Protein AF-A0A380CVU6-F1 (afdb_monomer_lite)

Structure (mmCIF, N/CA/C/O backbone):
data_AF-A0A380CVU6-F1
#
_entry.id   AF-A0A380CVU6-F1
#
loop_
_atom_site.group_PDB
_atom_site.id
_atom_site.type_symbol
_atom_site.label_atom_id
_atom_site.label_alt_id
_atom_site.label_comp_id
_atom_site.label_asym_id
_atom_site.label_entity_id
_atom_site.label_seq_id
_atom_site.pdbx_PDB_ins_code
_atom_site.Cartn_x
_atom_site.Cartn_y
_atom_site.Cartn_z
_atom_site.occupancy
_atom_site.B_iso_or_equiv
_atom_site.auth_seq_id
_atom_site.auth_comp_id
_atom_site.auth_asym_id
_atom_site.auth_atom_id
_atom_site.pdbx_PDB_model_num
ATOM 1 N N . MET A 1 1 ? 32.938 -18.117 4.800 1.00 56.59 1 MET A N 1
ATOM 2 C CA . MET A 1 1 ? 32.760 -17.429 3.504 1.00 56.59 1 MET A CA 1
ATOM 3 C C . MET A 1 1 ? 32.184 -18.456 2.541 1.00 56.59 1 MET A C 1
ATOM 5 O O . MET A 1 1 ? 32.769 -19.524 2.434 1.00 56.59 1 MET A O 1
ATOM 9 N N . CYS A 1 2 ? 30.996 -18.222 1.979 1.00 69.06 2 CYS A N 1
ATOM 10 C CA . CYS A 1 2 ? 30.343 -19.172 1.071 1.00 69.06 2 CYS A CA 1
ATOM 11 C C . CYS A 1 2 ? 30.786 -18.855 -0.364 1.00 69.06 2 CYS A C 1
ATOM 13 O O . CYS A 1 2 ? 30.645 -17.712 -0.792 1.00 69.06 2 CYS A O 1
ATOM 15 N N . PHE A 1 3 ? 31.375 -19.828 -1.063 1.00 85.94 3 PHE A N 1
ATOM 16 C CA . PHE A 1 3 ? 31.709 -19.706 -2.483 1.00 85.94 3 PHE A CA 1
ATOM 17 C C . PHE A 1 3 ? 30.460 -20.020 -3.307 1.00 85.94 3 PHE A C 1
ATOM 19 O O . PHE A 1 3 ? 29.854 -21.073 -3.114 1.00 85.94 3 PHE A O 1
ATOM 26 N N . ILE A 1 4 ? 30.093 -19.115 -4.211 1.00 79.25 4 ILE A N 1
ATOM 27 C CA . ILE A 1 4 ? 29.033 -19.324 -5.199 1.00 79.25 4 ILE A CA 1
ATOM 28 C C . ILE A 1 4 ? 29.724 -19.412 -6.555 1.00 79.25 4 ILE A C 1
ATOM 30 O O . ILE A 1 4 ? 30.517 -18.537 -6.894 1.00 79.25 4 ILE A O 1
ATOM 34 N N . ALA A 1 5 ? 29.466 -20.491 -7.293 1.00 84.62 5 ALA A N 1
ATOM 35 C CA . ALA A 1 5 ? 30.042 -20.683 -8.618 1.00 84.62 5 ALA A CA 1
ATOM 36 C C . ALA A 1 5 ? 29.473 -19.654 -9.610 1.00 84.62 5 ALA A C 1
ATOM 38 O O . ALA A 1 5 ? 28.298 -19.301 -9.528 1.00 84.62 5 ALA A O 1
ATOM 39 N N . ASP A 1 6 ? 30.278 -19.209 -10.578 1.00 81.19 6 ASP A N 1
ATOM 40 C CA . ASP A 1 6 ? 29.889 -18.146 -11.522 1.00 81.19 6 ASP A CA 1
ATOM 41 C C . ASP A 1 6 ? 28.617 -18.478 -12.322 1.00 81.19 6 ASP A C 1
ATOM 43 O O . ASP A 1 6 ? 27.830 -17.593 -12.645 1.00 81.19 6 ASP A O 1
ATOM 47 N N . ASN A 1 7 ? 28.353 -19.764 -12.581 1.00 84.38 7 ASN A N 1
ATOM 48 C CA . ASN A 1 7 ? 27.133 -20.234 -13.249 1.00 84.38 7 ASN A CA 1
ATOM 49 C C . ASN A 1 7 ? 25.865 -20.180 -12.369 1.00 84.38 7 ASN A C 1
ATOM 51 O O . ASN A 1 7 ? 24.795 -20.600 -12.806 1.00 84.38 7 ASN A O 1
ATOM 55 N N . GLN A 1 8 ? 25.982 -19.704 -11.131 1.00 78.38 8 GLN A N 1
ATOM 56 C CA . GLN A 1 8 ? 24.884 -19.488 -10.187 1.00 78.38 8 GLN A CA 1
ATOM 57 C C . GLN A 1 8 ? 24.703 -18.002 -9.843 1.00 78.38 8 GLN A C 1
ATOM 59 O O . GLN A 1 8 ? 23.866 -17.664 -9.006 1.00 78.38 8 GLN A O 1
ATOM 64 N N . VAL A 1 9 ? 25.466 -17.112 -10.485 1.00 77.56 9 VAL A N 1
ATOM 65 C CA . VAL A 1 9 ? 25.354 -15.662 -10.322 1.00 77.56 9 VAL A CA 1
ATOM 66 C C . VAL A 1 9 ? 24.581 -15.090 -11.505 1.00 77.56 9 VAL A C 1
ATOM 68 O O . VAL A 1 9 ? 25.000 -15.200 -12.654 1.00 77.56 9 VAL A O 1
ATOM 71 N N . TYR A 1 10 ? 23.453 -14.444 -11.219 1.00 74.50 10 TYR A N 1
ATOM 72 C CA . TYR A 1 10 ? 22.596 -13.830 -12.231 1.00 74.50 10 TYR A CA 1
ATOM 73 C C . TYR A 1 10 ? 22.489 -12.324 -11.989 1.00 74.50 10 TYR A C 1
ATOM 75 O O . TYR A 1 10 ? 22.365 -11.867 -10.855 1.00 74.50 10 TYR A O 1
ATOM 83 N N . SER A 1 11 ? 22.537 -11.545 -13.070 1.00 71.06 11 SER A N 1
ATOM 84 C CA . SER A 1 11 ? 22.373 -10.090 -13.050 1.00 71.06 11 SER A CA 1
ATOM 85 C C . SER A 1 11 ? 20.967 -9.762 -13.548 1.00 71.06 11 SER A C 1
ATOM 87 O O . SER A 1 11 ? 20.678 -9.949 -14.726 1.00 71.06 11 SER A O 1
ATOM 89 N N . LEU A 1 12 ? 20.101 -9.301 -12.643 1.00 70.94 12 LEU A N 1
ATOM 90 C CA . LEU A 1 12 ? 18.717 -8.912 -12.935 1.00 70.94 12 LEU A CA 1
A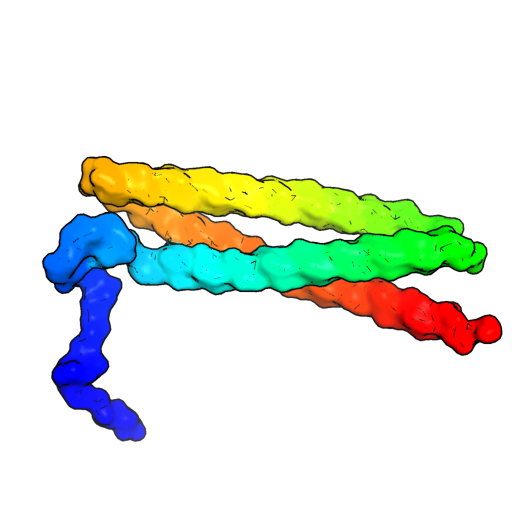TOM 91 C C . LEU A 1 12 ? 18.670 -7.449 -13.396 1.00 70.94 12 LEU A C 1
ATOM 93 O O . LEU A 1 12 ? 18.205 -6.579 -12.666 1.00 70.94 12 LEU A O 1
ATOM 97 N N . VAL A 1 13 ? 19.231 -7.175 -14.573 1.00 74.56 13 VAL A N 1
ATOM 98 C CA . VAL A 1 13 ? 19.153 -5.853 -15.213 1.00 74.56 13 VAL A CA 1
ATOM 99 C C . VAL A 1 13 ? 18.297 -5.965 -16.481 1.00 74.56 13 VAL A C 1
ATOM 101 O O . VAL A 1 13 ? 18.498 -6.935 -17.224 1.00 74.56 13 VAL A O 1
ATOM 104 N N . PRO A 1 14 ? 17.350 -5.037 -16.731 1.00 70.94 14 PRO A N 1
ATOM 105 C CA . PRO A 1 14 ? 16.451 -5.110 -17.886 1.00 70.94 14 PRO A CA 1
ATOM 106 C C . PRO A 1 14 ? 17.190 -5.294 -19.217 1.00 70.94 14 PRO A C 1
ATOM 108 O O . PRO A 1 14 ? 16.808 -6.117 -20.040 1.00 70.94 14 PRO A O 1
ATOM 111 N N . GLU A 1 15 ? 18.342 -4.645 -19.388 1.00 76.88 15 GLU A N 1
ATOM 112 C CA . GLU A 1 15 ? 19.131 -4.674 -20.626 1.00 76.88 15 GLU A CA 1
ATOM 113 C C . GLU A 1 15 ? 19.736 -6.054 -20.936 1.00 76.88 15 GLU A C 1
ATOM 115 O O . GLU A 1 15 ? 20.213 -6.292 -22.046 1.00 76.88 15 GLU A O 1
ATOM 120 N N . LYS A 1 16 ? 19.753 -6.968 -19.957 1.00 77.69 16 LYS A N 1
ATOM 121 C CA . LYS A 1 16 ? 20.210 -8.357 -20.120 1.00 77.69 16 LYS A CA 1
ATOM 122 C C . LYS A 1 16 ? 19.055 -9.354 -20.229 1.00 77.69 16 LYS A C 1
ATOM 124 O O . LYS A 1 16 ? 19.316 -10.550 -20.381 1.00 77.69 16 LYS A O 1
ATOM 129 N N . ALA A 1 17 ? 17.803 -8.903 -20.141 1.00 79.31 17 ALA A N 1
ATOM 130 C CA . ALA A 1 17 ? 16.647 -9.769 -20.303 1.00 79.31 17 ALA A CA 1
ATOM 131 C C . ALA A 1 17 ? 16.540 -10.235 -21.762 1.00 79.31 17 ALA A C 1
ATOM 133 O O . ALA A 1 17 ? 16.515 -9.445 -22.701 1.00 79.31 17 ALA A O 1
ATOM 134 N N . THR A 1 18 ? 16.484 -11.552 -21.958 1.00 80.56 18 THR A N 1
ATOM 135 C CA . THR A 1 18 ? 16.397 -12.174 -23.289 1.00 80.56 18 THR A CA 1
ATOM 136 C C . THR A 1 18 ? 14.970 -12.235 -23.828 1.00 80.56 18 THR A C 1
ATOM 138 O O . THR A 1 18 ? 14.768 -12.457 -25.020 1.00 80.56 18 THR A O 1
ATOM 141 N N . LEU A 1 19 ? 13.977 -12.053 -22.955 1.00 83.44 19 LEU A N 1
ATOM 142 C CA . LEU A 1 19 ? 12.560 -12.051 -23.293 1.00 83.44 19 LEU A CA 1
ATOM 143 C C . LEU A 1 19 ? 12.069 -10.612 -23.425 1.00 83.44 19 LEU A C 1
ATOM 145 O O . LEU A 1 19 ? 12.188 -9.833 -22.487 1.00 83.44 19 LEU A O 1
ATOM 149 N N . ALA A 1 20 ? 11.480 -10.284 -24.572 1.00 84.00 20 ALA A N 1
ATOM 150 C CA . ALA A 1 20 ? 11.008 -8.934 -24.880 1.00 84.00 20 ALA A CA 1
ATOM 151 C C . ALA A 1 20 ? 9.661 -8.566 -24.228 1.00 84.00 20 ALA A C 1
ATOM 153 O O . ALA A 1 20 ? 9.208 -7.437 -24.386 1.00 84.00 20 ALA A O 1
ATOM 154 N N . ASP A 1 21 ? 8.998 -9.500 -23.536 1.00 88.12 21 ASP A N 1
ATOM 155 C CA . ASP A 1 21 ? 7.731 -9.205 -22.858 1.00 88.12 21 ASP A CA 1
ATOM 156 C C . ASP A 1 21 ? 7.955 -8.142 -21.759 1.00 88.12 21 ASP A C 1
ATOM 158 O O . ASP A 1 21 ? 8.899 -8.295 -20.971 1.00 88.12 21 ASP A O 1
ATOM 162 N N . PRO A 1 22 ? 7.115 -7.086 -21.683 1.00 87.19 22 PRO A N 1
ATOM 163 C CA . PRO A 1 22 ? 7.253 -6.004 -20.710 1.00 87.19 22 PRO A CA 1
ATOM 164 C C . PRO A 1 22 ? 7.457 -6.467 -19.266 1.00 87.19 22 PRO A C 1
ATOM 166 O O . PRO A 1 22 ? 8.205 -5.834 -18.522 1.00 87.19 22 PRO A O 1
ATOM 169 N N . ILE A 1 23 ? 6.876 -7.599 -18.855 1.00 87.12 23 ILE A N 1
ATOM 170 C CA . ILE A 1 23 ? 7.036 -8.079 -17.476 1.00 87.12 23 ILE A CA 1
ATOM 171 C C . ILE A 1 23 ? 8.481 -8.462 -17.121 1.00 87.12 23 ILE A C 1
ATOM 173 O O . ILE A 1 23 ? 8.865 -8.382 -15.956 1.00 87.12 23 ILE A O 1
ATOM 177 N N . TYR A 1 24 ? 9.297 -8.842 -18.109 1.00 87.31 24 TYR A N 1
ATOM 178 C CA . TYR A 1 24 ? 10.721 -9.142 -17.914 1.00 87.31 24 TYR A CA 1
ATOM 179 C C . TYR A 1 24 ? 11.621 -7.912 -18.070 1.00 87.31 24 TYR A C 1
ATOM 181 O O . TYR A 1 24 ? 12.804 -7.981 -17.743 1.00 87.31 24 TYR A O 1
ATOM 189 N N . GLN A 1 25 ? 11.065 -6.807 -18.566 1.00 88.81 25 GLN A N 1
ATOM 190 C CA . GLN A 1 25 ? 11.757 -5.532 -18.745 1.00 88.81 25 GLN A CA 1
ATOM 191 C C . GLN A 1 25 ? 11.497 -4.570 -17.575 1.00 88.81 25 GLN A C 1
ATOM 193 O O . GLN A 1 25 ? 12.267 -3.638 -17.354 1.00 88.81 25 GLN A O 1
ATOM 198 N N . TYR A 1 26 ? 10.434 -4.798 -16.796 1.00 90.81 26 TYR A N 1
ATOM 199 C CA . TYR A 1 26 ? 10.121 -3.981 -15.627 1.00 90.81 26 TYR A CA 1
ATOM 200 C C . TYR A 1 26 ? 11.196 -4.155 -14.535 1.00 90.81 26 TYR A C 1
ATOM 202 O O . TYR A 1 26 ? 11.534 -5.294 -14.190 1.00 90.81 26 TYR A O 1
ATOM 210 N N . PRO A 1 27 ? 11.734 -3.072 -13.938 1.00 91.19 27 PRO A N 1
ATOM 211 C CA . PRO A 1 27 ? 12.805 -3.198 -12.956 1.00 91.19 27 PRO A CA 1
ATOM 212 C C . PRO A 1 27 ? 12.407 -4.014 -11.722 1.00 91.19 27 PRO A C 1
ATOM 214 O O . PRO A 1 27 ? 11.343 -3.835 -11.126 1.00 91.19 27 PRO A O 1
ATOM 217 N N . PHE A 1 28 ? 13.309 -4.898 -11.294 1.00 90.75 28 PHE A N 1
ATOM 218 C CA . PHE A 1 28 ? 13.027 -5.861 -10.229 1.00 90.75 28 PHE A CA 1
ATOM 219 C C . PHE A 1 28 ? 12.659 -5.205 -8.890 1.00 90.75 28 PHE A C 1
ATOM 221 O O . PHE A 1 28 ? 11.743 -5.666 -8.214 1.00 90.75 28 PHE A O 1
ATOM 228 N N . MET A 1 29 ? 13.356 -4.135 -8.497 1.00 92.50 29 MET A N 1
ATOM 229 C CA . MET A 1 29 ? 13.163 -3.493 -7.190 1.00 92.50 29 MET A CA 1
ATOM 230 C C . MET A 1 29 ? 11.751 -2.909 -6.991 1.00 92.50 29 MET A C 1
ATOM 232 O O . MET A 1 29 ? 11.090 -3.313 -6.028 1.00 92.50 29 MET A O 1
ATOM 236 N N . PRO A 1 30 ? 11.223 -2.040 -7.878 1.00 94.06 30 PRO A N 1
ATOM 237 C CA . PRO A 1 30 ? 9.845 -1.560 -7.761 1.00 94.06 30 PRO A CA 1
ATOM 238 C C . PRO A 1 30 ? 8.818 -2.693 -7.902 1.00 94.06 30 PRO A C 1
ATOM 240 O O . PRO A 1 30 ? 7.811 -2.683 -7.198 1.00 94.06 30 PRO A O 1
ATOM 243 N N . PHE A 1 31 ? 9.076 -3.709 -8.735 1.00 93.69 31 PHE A N 1
ATOM 244 C CA . PHE A 1 31 ? 8.194 -4.877 -8.846 1.00 93.69 31 PHE A CA 1
ATOM 245 C C . PHE A 1 31 ? 8.106 -5.673 -7.533 1.00 93.69 31 PHE A C 1
ATOM 247 O O . PHE A 1 31 ? 7.014 -6.018 -7.068 1.00 93.69 31 PHE A O 1
ATOM 254 N N . ALA A 1 32 ? 9.250 -5.930 -6.896 1.00 94.19 32 ALA A N 1
ATOM 255 C CA . ALA A 1 32 ? 9.320 -6.616 -5.612 1.00 94.19 32 ALA A CA 1
ATOM 256 C C . ALA A 1 32 ? 8.629 -5.806 -4.501 1.00 94.19 32 ALA A C 1
ATOM 258 O O . ALA A 1 32 ? 7.908 -6.380 -3.681 1.00 94.19 32 ALA A O 1
ATOM 259 N N . ALA A 1 33 ? 8.802 -4.480 -4.499 1.00 96.06 33 ALA A N 1
ATOM 260 C CA . ALA A 1 33 ? 8.145 -3.583 -3.551 1.00 96.06 33 ALA A CA 1
ATOM 261 C C . ALA A 1 33 ? 6.613 -3.633 -3.675 1.00 96.06 33 ALA A C 1
ATOM 263 O O . ALA A 1 33 ? 5.933 -3.843 -2.670 1.00 96.06 33 ALA A O 1
ATOM 264 N N . LEU A 1 34 ? 6.080 -3.533 -4.899 1.00 96.81 34 LEU A N 1
ATOM 265 C CA . LEU A 1 34 ? 4.643 -3.635 -5.180 1.00 96.81 34 LEU A CA 1
ATOM 266 C C . LEU A 1 34 ? 4.071 -5.001 -4.783 1.00 96.81 34 LEU A C 1
ATOM 268 O O . LEU A 1 34 ? 3.020 -5.079 -4.149 1.00 96.81 34 LEU A O 1
ATOM 272 N N . THR A 1 35 ? 4.787 -6.082 -5.101 1.00 95.88 35 THR A N 1
ATOM 273 C CA . THR A 1 35 ? 4.369 -7.449 -4.751 1.00 95.88 35 THR A CA 1
ATOM 274 C C . THR A 1 35 ? 4.271 -7.625 -3.236 1.00 95.88 35 THR A C 1
ATOM 276 O O . THR A 1 35 ? 3.301 -8.185 -2.720 1.00 95.88 35 THR A O 1
ATOM 279 N N . LEU A 1 36 ? 5.264 -7.133 -2.492 1.00 96.81 36 LEU A N 1
ATOM 280 C CA . LEU A 1 36 ? 5.242 -7.188 -1.035 1.00 96.81 36 LEU A CA 1
ATOM 281 C C . LEU A 1 36 ? 4.114 -6.318 -0.469 1.00 96.81 36 LEU A C 1
ATOM 283 O O . LEU A 1 36 ? 3.392 -6.757 0.426 1.00 96.81 36 LEU A O 1
ATOM 287 N N . LEU A 1 37 ? 3.935 -5.113 -1.009 1.00 98.06 37 LEU A N 1
ATOM 288 C CA . LEU A 1 37 ? 2.886 -4.197 -0.585 1.00 98.06 37 LEU A CA 1
ATOM 289 C C . LEU A 1 37 ? 1.490 -4.804 -0.755 1.00 98.06 37 LEU A C 1
ATOM 291 O O . LEU A 1 37 ? 0.704 -4.753 0.188 1.00 98.06 37 LEU A O 1
ATOM 295 N N . ALA A 1 38 ? 1.199 -5.433 -1.897 1.00 97.50 38 ALA A N 1
ATOM 296 C CA . ALA A 1 38 ? -0.090 -6.078 -2.149 1.00 97.50 38 ALA A CA 1
ATOM 297 C C . ALA A 1 38 ? -0.433 -7.129 -1.074 1.00 97.50 38 ALA A C 1
ATOM 299 O O . ALA A 1 38 ? -1.569 -7.200 -0.605 1.00 97.50 38 ALA A O 1
ATOM 300 N N . ASN A 1 39 ? 0.565 -7.891 -0.607 1.00 97.75 39 ASN A N 1
ATOM 301 C CA . ASN A 1 39 ? 0.385 -8.835 0.500 1.00 97.75 39 ASN A CA 1
ATOM 302 C C . ASN A 1 39 ? 0.050 -8.125 1.823 1.00 97.75 39 ASN A C 1
ATOM 304 O O . ASN A 1 39 ? -0.849 -8.554 2.549 1.00 97.75 39 ASN A O 1
ATOM 308 N N . TYR A 1 40 ? 0.749 -7.031 2.145 1.00 98.12 40 TYR A N 1
ATOM 309 C CA . TYR A 1 40 ? 0.448 -6.231 3.336 1.00 98.12 40 TYR A CA 1
ATOM 310 C C . TYR A 1 40 ? -0.946 -5.611 3.279 1.00 98.12 40 TYR A C 1
ATOM 312 O O . TYR A 1 40 ? -1.640 -5.597 4.293 1.00 98.12 40 TYR A O 1
ATOM 320 N N . MET A 1 41 ? -1.356 -5.124 2.111 1.00 98.19 41 MET A N 1
ATOM 321 C CA . MET A 1 41 ? -2.667 -4.528 1.896 1.00 98.19 41 MET A CA 1
ATOM 322 C C . MET A 1 41 ? -3.787 -5.530 2.149 1.00 98.19 41 MET A C 1
ATOM 324 O O . MET A 1 41 ? -4.644 -5.245 2.977 1.00 98.19 41 MET A O 1
ATOM 328 N N . GLY A 1 42 ? -3.725 -6.726 1.554 1.00 97.81 42 GLY A N 1
ATOM 329 C CA . GLY A 1 42 ? -4.751 -7.748 1.780 1.00 97.81 42 GLY A CA 1
ATOM 330 C C . GLY A 1 42 ? -4.839 -8.194 3.246 1.00 97.81 42 GLY A C 1
ATOM 331 O O . GLY A 1 42 ? -5.932 -8.364 3.789 1.00 97.81 42 GLY A O 1
ATOM 332 N N . MET A 1 43 ? -3.697 -8.327 3.935 1.00 97.88 43 MET A N 1
ATOM 333 C CA . MET A 1 43 ? -3.696 -8.608 5.378 1.00 97.88 43 MET A CA 1
ATOM 334 C C . MET A 1 43 ? -4.290 -7.456 6.197 1.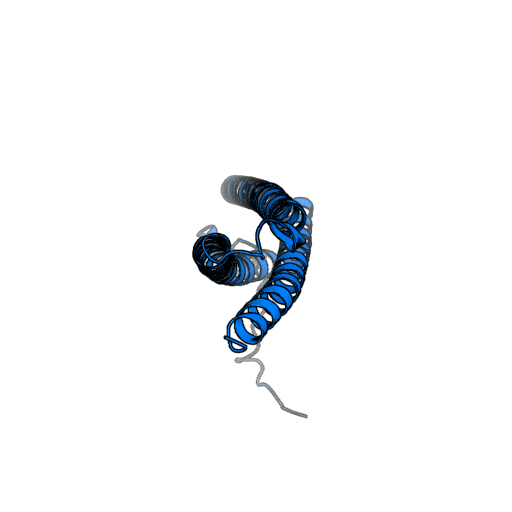00 97.88 43 MET A C 1
ATOM 336 O O . MET A 1 43 ? -4.986 -7.700 7.183 1.00 97.88 43 MET A O 1
ATOM 340 N N . PHE A 1 44 ? -4.013 -6.210 5.812 1.00 98.19 44 PHE A N 1
ATOM 341 C CA . PHE A 1 44 ? -4.505 -5.031 6.510 1.00 98.19 44 PHE A CA 1
ATOM 342 C C . PHE A 1 44 ? -6.008 -4.835 6.331 1.00 98.19 44 PHE A C 1
ATOM 344 O O . PHE A 1 44 ? -6.695 -4.641 7.326 1.00 98.19 44 PHE A O 1
ATOM 351 N N . GLU A 1 45 ? -6.527 -4.951 5.109 1.00 97.56 45 GLU A N 1
ATOM 352 C CA . GLU A 1 45 ? -7.965 -4.884 4.819 1.00 97.56 45 GLU A CA 1
ATOM 353 C C . GLU A 1 45 ? -8.723 -5.903 5.675 1.00 97.56 45 GLU A C 1
ATOM 355 O O . GLU A 1 45 ? -9.621 -5.542 6.437 1.00 97.56 45 GLU A O 1
ATOM 360 N N . ARG A 1 46 ? -8.260 -7.162 5.680 1.00 97.50 46 ARG A N 1
ATOM 361 C CA . ARG A 1 46 ? -8.880 -8.202 6.505 1.00 97.50 46 ARG A CA 1
ATOM 362 C C . ARG A 1 46 ? -8.797 -7.905 8.002 1.00 97.50 46 ARG A C 1
ATOM 364 O O . ARG A 1 46 ? -9.721 -8.224 8.748 1.00 97.50 46 ARG A O 1
ATOM 371 N N . PHE A 1 47 ? -7.686 -7.341 8.467 1.00 96.69 47 PHE A N 1
ATOM 372 C CA . PHE A 1 47 ? -7.540 -6.928 9.860 1.00 96.69 47 PHE A CA 1
ATOM 373 C C . PHE A 1 47 ? -8.526 -5.811 10.222 1.00 96.69 47 PHE A C 1
ATOM 375 O O . PHE A 1 47 ? -9.155 -5.874 11.279 1.00 96.69 47 PHE A O 1
ATOM 382 N N . MET A 1 48 ? -8.690 -4.818 9.348 1.00 95.75 48 MET A N 1
ATOM 383 C CA . MET A 1 48 ? -9.602 -3.701 9.565 1.00 95.75 48 MET A CA 1
ATOM 384 C C . MET A 1 48 ? -11.058 -4.168 9.631 1.00 95.75 48 MET A C 1
ATOM 386 O O . MET A 1 48 ? -11.755 -3.751 10.554 1.00 95.75 48 MET A O 1
ATOM 390 N N . ASP A 1 49 ? -11.484 -5.099 8.770 1.00 94.62 49 ASP A N 1
ATOM 391 C CA . ASP A 1 49 ? -12.818 -5.718 8.854 1.00 94.62 49 ASP A CA 1
ATOM 392 C C . ASP A 1 49 ? -13.085 -6.304 10.249 1.00 94.62 49 ASP A C 1
ATOM 394 O O . ASP A 1 49 ? -14.099 -6.020 10.885 1.00 94.62 49 ASP A O 1
ATOM 398 N N . LEU A 1 50 ? -12.133 -7.085 10.772 1.00 94.00 50 LEU A N 1
ATOM 399 C CA . LEU A 1 50 ? -12.255 -7.725 12.085 1.00 94.00 50 LEU A CA 1
ATOM 400 C C . LEU A 1 50 ? -12.289 -6.707 13.231 1.00 94.00 50 LEU A C 1
ATOM 402 O O . LEU A 1 50 ? -12.999 -6.899 14.221 1.00 94.00 50 LEU A O 1
ATOM 406 N N . VAL A 1 51 ? -11.514 -5.628 13.116 1.00 91.31 51 VAL A N 1
ATOM 407 C CA . VAL A 1 51 ? -11.496 -4.531 14.090 1.00 91.31 51 VAL A CA 1
ATOM 408 C C . VAL A 1 51 ? -12.838 -3.799 14.101 1.00 91.31 51 VAL A C 1
ATOM 410 O O . VAL A 1 51 ? -13.384 -3.538 15.176 1.00 91.31 51 VAL A O 1
ATOM 413 N N . VAL A 1 52 ? -13.396 -3.513 12.924 1.00 90.06 52 VAL A N 1
ATOM 414 C CA . VAL A 1 52 ? -14.719 -2.897 12.772 1.00 90.06 52 VAL A CA 1
ATOM 415 C C . VAL A 1 52 ? -15.791 -3.781 13.402 1.00 90.06 52 VAL A C 1
ATOM 417 O O . VAL A 1 52 ? -16.555 -3.297 14.240 1.00 90.06 52 VAL A O 1
ATOM 420 N N . ASP A 1 53 ? -15.812 -5.072 13.070 1.00 90.00 53 ASP A N 1
ATOM 421 C CA . ASP A 1 53 ? -16.770 -6.033 13.619 1.00 90.00 53 ASP A CA 1
ATOM 422 C C . ASP A 1 53 ? -16.690 -6.090 15.152 1.00 90.00 53 ASP A C 1
ATOM 424 O O . ASP A 1 53 ? -17.708 -5.999 15.848 1.00 90.00 53 ASP A O 1
ATOM 428 N N . LEU A 1 54 ? -15.475 -6.166 15.707 1.00 87.38 54 LEU A N 1
ATOM 429 C CA . LEU A 1 54 ? -15.256 -6.159 17.153 1.00 87.38 54 LEU A CA 1
ATOM 430 C C . LEU A 1 54 ? -15.822 -4.890 17.803 1.00 87.38 54 LEU A C 1
ATOM 432 O O . LEU A 1 54 ? -16.516 -4.975 18.822 1.00 87.38 54 LEU A O 1
ATOM 436 N N . PHE A 1 55 ? -15.549 -3.717 17.227 1.00 83.12 55 PHE A N 1
ATOM 437 C CA . PHE A 1 55 ? -16.059 -2.451 17.751 1.00 83.12 55 PHE A CA 1
ATOM 438 C C . PHE A 1 55 ? -17.579 -2.363 17.657 1.00 83.12 55 PHE A C 1
ATOM 440 O O . PHE A 1 55 ? -18.221 -1.940 18.619 1.00 83.12 55 PHE A O 1
ATOM 447 N N . GLN A 1 56 ? -18.182 -2.821 16.561 1.00 84.19 56 GLN A N 1
ATOM 448 C CA . GLN A 1 56 ? -19.636 -2.868 16.429 1.00 84.19 56 GLN A CA 1
ATOM 449 C C . GLN A 1 56 ? -20.265 -3.774 17.491 1.00 84.19 56 GLN A C 1
ATOM 451 O O . GLN A 1 56 ? -21.249 -3.384 18.125 1.00 84.19 56 GLN A O 1
ATOM 456 N N . HIS A 1 57 ? -19.681 -4.946 17.751 1.00 83.88 57 HIS A N 1
ATOM 457 C CA . HIS A 1 57 ? -20.136 -5.842 18.812 1.00 83.88 57 HIS A CA 1
ATOM 458 C C . HIS A 1 57 ? -19.999 -5.218 20.206 1.00 83.88 57 HIS A C 1
ATOM 460 O O . HIS A 1 57 ? -20.936 -5.285 21.004 1.00 83.88 57 HIS A O 1
ATOM 466 N N . LYS A 1 58 ? -18.865 -4.573 20.499 1.00 78.38 58 LYS A N 1
ATOM 467 C CA . LYS A 1 58 ? -18.595 -3.948 21.804 1.00 78.38 58 LYS A CA 1
ATOM 468 C C . LYS A 1 58 ? -19.415 -2.684 22.045 1.00 78.38 58 LYS A C 1
ATOM 470 O O . LYS A 1 58 ? -19.837 -2.450 23.171 1.00 78.38 58 LYS A O 1
ATOM 475 N N . SER A 1 59 ? -19.726 -1.920 21.001 1.00 74.06 59 SER A N 1
ATOM 476 C CA . SER A 1 59 ? -20.548 -0.708 21.103 1.00 74.06 59 SER A CA 1
ATOM 477 C C . SER A 1 59 ? -21.976 -0.958 21.598 1.00 74.06 59 SER A C 1
ATOM 479 O O . SER A 1 59 ? -22.608 -0.047 22.127 1.00 74.06 59 SER A O 1
ATOM 481 N N . LYS A 1 60 ? -22.468 -2.198 21.468 1.00 76.00 60 LYS A N 1
ATOM 482 C CA . LYS A 1 60 ? -23.777 -2.641 21.966 1.00 76.00 60 LYS A CA 1
ATOM 483 C C . LYS A 1 60 ? -23.769 -2.962 23.469 1.00 76.00 60 LYS A C 1
ATOM 485 O O . LYS A 1 60 ? -24.836 -3.127 24.050 1.00 76.00 60 LYS A O 1
ATOM 490 N N . GLN A 1 61 ? -22.594 -3.066 24.097 1.00 72.62 61 GLN A N 1
ATOM 491 C CA . GLN A 1 61 ? -22.438 -3.284 25.538 1.00 72.62 61 GLN A CA 1
ATOM 492 C C . GLN A 1 61 ? -22.365 -1.916 26.248 1.00 72.62 61 GLN A C 1
ATOM 494 O O . GLN A 1 61 ? -21.568 -1.051 25.880 1.00 72.62 61 GLN A O 1
ATOM 499 N N . SER A 1 62 ? -23.234 -1.688 27.239 1.00 58.19 62 SER A N 1
ATOM 500 C CA . SER A 1 62 ? -23.372 -0.393 27.926 1.00 58.19 62 SER A CA 1
ATOM 501 C C . SER A 1 62 ? -22.070 0.044 28.617 1.00 58.19 62 SER A C 1
ATOM 503 O O . SER A 1 62 ? -21.431 -0.763 29.287 1.00 58.19 62 SER A O 1
ATOM 505 N N . GLY A 1 63 ? -21.696 1.323 28.475 1.00 65.25 63 GLY A N 1
ATOM 506 C CA . GLY A 1 63 ? -20.523 1.951 29.111 1.00 65.25 63 GLY A CA 1
ATOM 507 C C . GLY A 1 63 ? -19.325 2.212 28.183 1.00 65.25 63 GLY A C 1
ATOM 508 O O . GLY A 1 63 ? -18.501 3.076 28.478 1.00 65.25 63 GLY A O 1
ATOM 509 N N . TRP A 1 64 ? -19.226 1.530 27.033 1.00 68.94 64 TRP A N 1
ATOM 510 C CA . TRP A 1 64 ? -18.115 1.735 26.086 1.00 68.94 64 TRP A CA 1
ATOM 511 C C . TRP A 1 64 ? -18.302 2.953 25.175 1.00 68.94 64 TRP A C 1
ATOM 513 O O . TRP A 1 64 ? -17.386 3.766 25.038 1.00 68.94 64 TRP A O 1
ATOM 523 N N . GLN A 1 65 ? -19.491 3.084 24.575 1.00 66.00 65 GLN A N 1
ATOM 524 C CA . GLN A 1 65 ? -19.849 4.199 23.685 1.00 66.00 65 GLN A CA 1
ATOM 525 C C . GLN A 1 65 ? -19.541 5.554 24.335 1.00 66.00 65 GLN A C 1
ATOM 527 O O . GLN A 1 65 ? -18.936 6.423 23.716 1.00 66.00 65 GLN A O 1
ATOM 532 N N . GLU A 1 66 ? -19.873 5.678 25.617 1.00 64.31 66 GLU A N 1
ATOM 533 C CA . GLU A 1 66 ? -19.728 6.903 26.400 1.00 64.31 66 GLU A CA 1
ATOM 534 C C . GLU A 1 66 ? -18.263 7.262 26.704 1.00 64.31 66 GLU A C 1
ATOM 536 O O . GLU A 1 66 ? -17.926 8.437 26.815 1.00 64.31 66 GLU A O 1
ATOM 541 N N . LYS A 1 67 ? -17.368 6.266 26.797 1.00 65.94 67 LYS A N 1
ATOM 542 C CA . LYS A 1 67 ? -15.968 6.470 27.209 1.00 65.94 67 LYS A CA 1
ATOM 543 C C . LYS A 1 67 ? -14.971 6.492 26.048 1.00 65.94 67 LYS A C 1
ATOM 545 O O . LYS A 1 67 ? -13.945 7.158 26.146 1.00 65.94 67 LYS A O 1
ATOM 550 N N . PHE A 1 68 ? -15.245 5.766 24.964 1.00 68.56 68 PHE A N 1
ATOM 551 C CA . PHE A 1 68 ? -14.271 5.547 23.886 1.00 68.56 68 PHE A CA 1
ATOM 552 C C . PHE A 1 68 ? -14.852 5.647 22.469 1.00 68.56 68 PHE A C 1
ATOM 554 O O . PHE A 1 68 ? -14.080 5.682 21.511 1.00 68.56 68 PHE A O 1
ATOM 561 N N . GLY A 1 69 ? -16.180 5.708 22.318 1.00 67.69 69 GLY A N 1
ATOM 562 C CA . GLY A 1 69 ? -16.850 5.553 21.023 1.00 67.69 69 GLY A CA 1
ATOM 563 C C . GLY A 1 69 ? -16.425 6.581 19.974 1.00 67.69 69 GLY A C 1
ATOM 564 O O . GLY A 1 69 ? -16.075 6.203 18.859 1.00 67.69 69 GLY A O 1
ATOM 565 N N . VAL A 1 70 ? -16.396 7.867 20.341 1.00 71.00 70 VAL A N 1
ATOM 566 C CA . VAL A 1 70 ? -16.093 8.962 19.400 1.00 71.00 70 VAL A CA 1
ATOM 567 C C . VAL A 1 70 ? -14.628 8.926 18.953 1.00 71.00 70 VAL A C 1
ATOM 569 O O . VAL A 1 70 ? -14.351 8.840 17.764 1.00 71.00 70 VAL A O 1
ATOM 572 N N . SER A 1 71 ? -13.678 8.884 19.894 1.00 80.00 71 SER A N 1
ATOM 573 C CA . SER A 1 71 ? -12.247 8.950 19.558 1.00 80.00 71 SER A CA 1
ATOM 574 C C . SER A 1 71 ? -11.749 7.738 18.763 1.00 80.00 71 SER A C 1
ATOM 576 O O . SER A 1 71 ? -10.881 7.900 17.906 1.00 80.00 71 SER A O 1
ATOM 578 N N . VAL A 1 72 ? -12.264 6.534 19.035 1.00 83.00 72 VAL A N 1
ATOM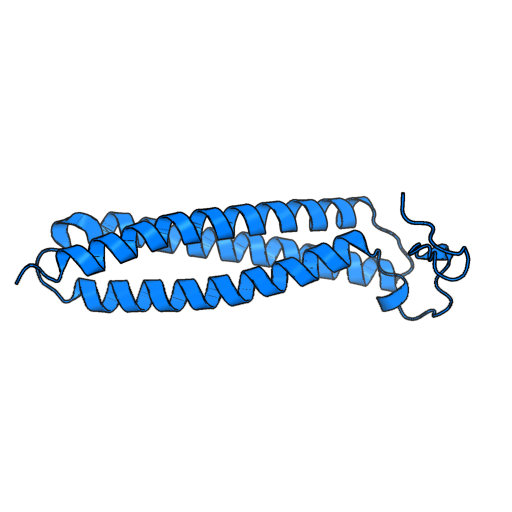 579 C CA . VAL A 1 72 ? -11.865 5.323 18.297 1.00 83.00 72 VAL A CA 1
ATOM 580 C C . VAL A 1 72 ? -12.464 5.322 16.894 1.00 83.00 72 VAL A C 1
ATOM 582 O O . VAL A 1 72 ? -11.763 4.983 15.942 1.00 83.00 72 VAL A O 1
ATOM 585 N N . LYS A 1 73 ? -13.730 5.735 16.758 1.00 84.31 73 LYS A N 1
ATOM 586 C CA . LYS A 1 73 ? -14.390 5.853 15.458 1.00 84.31 73 LYS A CA 1
ATOM 587 C C . LYS A 1 73 ? -13.689 6.882 14.573 1.00 84.31 73 LYS A C 1
ATOM 589 O O . LYS A 1 73 ? -13.341 6.556 13.447 1.00 84.31 73 LYS A O 1
ATOM 594 N N . ASP A 1 74 ? -13.393 8.068 15.099 1.00 88.50 74 ASP A N 1
ATOM 595 C CA . ASP A 1 74 ? -12.690 9.100 14.333 1.00 88.50 74 ASP A CA 1
ATOM 596 C C . ASP A 1 74 ? -11.310 8.606 13.868 1.00 88.50 74 ASP A C 1
ATOM 598 O O . ASP A 1 74 ? -10.895 8.863 12.739 1.00 88.50 74 ASP A O 1
ATOM 602 N N . HIS A 1 75 ? -10.600 7.846 14.712 1.00 90.19 75 HIS A N 1
ATOM 603 C CA . HIS A 1 75 ? -9.304 7.275 14.344 1.00 90.19 75 HIS A CA 1
ATOM 604 C C . HIS A 1 75 ? -9.409 6.199 13.257 1.00 90.19 75 HIS A C 1
ATOM 606 O O . HIS A 1 75 ? -8.530 6.095 12.395 1.00 90.19 75 HIS A O 1
ATOM 612 N N . LEU A 1 76 ? -10.465 5.388 13.309 1.00 92.06 76 LEU A N 1
ATOM 613 C CA . LEU A 1 76 ? -10.786 4.380 12.308 1.00 92.06 76 LEU A CA 1
ATOM 614 C C . LEU A 1 76 ? -11.103 5.045 10.963 1.00 92.06 76 LEU A C 1
ATOM 616 O O . LEU A 1 76 ? -10.442 4.735 9.974 1.00 92.06 76 LEU A O 1
ATOM 620 N N . ASP A 1 77 ? -12.012 6.020 10.958 1.00 92.38 77 ASP A N 1
ATOM 621 C CA . ASP A 1 77 ? -12.435 6.749 9.759 1.00 92.38 77 ASP A CA 1
ATOM 622 C C . ASP A 1 77 ? -11.2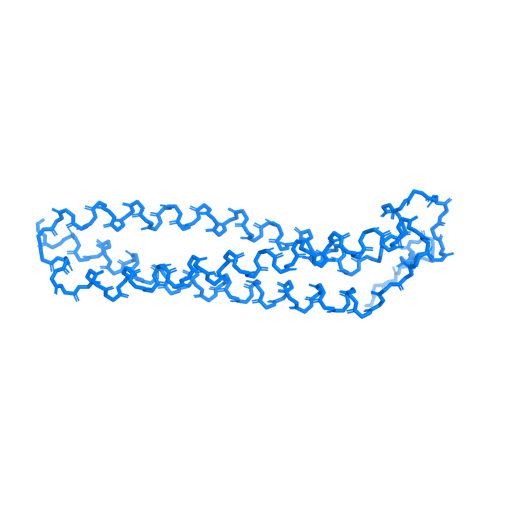39 7.463 9.102 1.00 92.38 77 ASP A C 1
ATOM 624 O O . ASP A 1 77 ? -10.996 7.317 7.904 1.00 92.38 77 ASP A O 1
ATOM 628 N N . GLN A 1 78 ? -10.409 8.157 9.891 1.00 95.12 78 GLN A N 1
ATOM 629 C CA . GLN A 1 78 ? -9.176 8.785 9.395 1.00 95.12 78 GLN A CA 1
ATOM 630 C C . GLN A 1 78 ? -8.181 7.770 8.825 1.00 95.12 78 GLN A C 1
ATOM 632 O O . GLN A 1 78 ? -7.470 8.070 7.865 1.00 95.12 78 GLN A O 1
ATOM 637 N N . THR A 1 79 ? -8.097 6.580 9.425 1.00 96.44 79 THR A N 1
ATOM 638 C CA . THR A 1 79 ? -7.197 5.529 8.945 1.00 96.44 79 THR A CA 1
ATOM 639 C C . THR A 1 79 ? -7.654 4.993 7.594 1.00 96.44 79 THR A C 1
ATOM 641 O O . THR A 1 79 ? -6.809 4.840 6.719 1.00 96.44 79 THR A O 1
ATOM 644 N N . VAL A 1 80 ? -8.957 4.761 7.410 1.00 96.12 80 VAL A N 1
ATOM 645 C CA . VAL A 1 80 ? -9.525 4.314 6.128 1.00 96.12 80 VAL A CA 1
ATOM 646 C C . VAL A 1 80 ? -9.292 5.366 5.044 1.00 96.12 80 VAL A C 1
ATOM 648 O O . VAL A 1 80 ? -8.705 5.054 4.017 1.00 96.12 80 VAL A O 1
ATOM 651 N N . VAL A 1 81 ? -9.618 6.636 5.312 1.00 97.56 81 VAL A N 1
ATOM 652 C CA . VAL A 1 81 ? -9.416 7.727 4.340 1.00 97.56 81 VAL A CA 1
ATOM 653 C C . VAL A 1 81 ? -7.955 7.838 3.897 1.00 97.56 81 VAL A C 1
ATOM 655 O O . VAL A 1 81 ? -7.671 8.014 2.712 1.00 97.56 81 VAL A O 1
ATOM 658 N N . LEU A 1 82 ? -7.009 7.752 4.838 1.00 97.69 82 LEU A N 1
ATOM 659 C CA . LEU A 1 82 ? -5.590 7.836 4.502 1.00 97.69 82 LEU A CA 1
ATOM 660 C C . LEU A 1 82 ? -5.101 6.582 3.767 1.00 97.69 82 LEU A C 1
ATOM 662 O O . LEU A 1 82 ? -4.332 6.710 2.818 1.00 97.69 82 LEU A O 1
ATOM 666 N N . TYR A 1 83 ? -5.559 5.395 4.170 1.00 98.12 83 TYR A N 1
ATOM 667 C CA . TYR A 1 83 ? -5.249 4.141 3.486 1.00 98.12 83 TYR A CA 1
ATOM 668 C C . TYR A 1 83 ? -5.703 4.175 2.023 1.00 98.12 83 TYR A C 1
ATOM 670 O O . TYR A 1 83 ? -4.887 3.930 1.135 1.00 98.12 83 TYR A O 1
ATOM 678 N N . ASP A 1 84 ? -6.959 4.553 1.775 1.00 97.94 84 ASP A N 1
ATOM 679 C CA . ASP A 1 84 ? -7.542 4.621 0.433 1.00 97.94 84 ASP A CA 1
ATOM 680 C C . ASP A 1 84 ? -6.779 5.611 -0.446 1.00 97.94 84 ASP A C 1
ATOM 682 O O . ASP A 1 84 ? -6.481 5.332 -1.607 1.00 97.94 84 ASP A O 1
ATOM 686 N N . LYS A 1 85 ? -6.392 6.759 0.123 1.00 98.06 85 LYS A N 1
ATOM 687 C CA . LYS A 1 85 ? -5.566 7.743 -0.576 1.00 98.06 85 LYS A CA 1
ATOM 688 C C . LYS A 1 85 ? -4.207 7.160 -0.977 1.00 98.06 85 LYS A C 1
ATOM 690 O O . LYS A 1 85 ? -3.822 7.275 -2.136 1.00 98.06 85 LYS A O 1
ATOM 695 N N . MET A 1 86 ? -3.490 6.530 -0.044 1.00 98.06 86 MET A N 1
ATOM 696 C CA . MET A 1 86 ? -2.178 5.928 -0.325 1.00 98.06 86 MET A CA 1
ATOM 697 C C . MET A 1 86 ? -2.283 4.807 -1.366 1.00 98.06 86 MET A C 1
ATOM 699 O O . MET A 1 86 ? -1.450 4.724 -2.267 1.00 98.06 86 MET A O 1
ATOM 703 N N . GLN A 1 87 ? -3.331 3.984 -1.271 1.00 97.88 87 GLN A N 1
ATOM 704 C CA . GLN A 1 87 ? -3.649 2.930 -2.233 1.00 97.88 87 GLN A CA 1
ATOM 705 C C . GLN A 1 87 ? -3.880 3.504 -3.641 1.00 97.88 87 GLN A C 1
ATOM 707 O O . GLN A 1 87 ? -3.314 3.015 -4.617 1.00 97.88 87 GLN A O 1
ATOM 712 N N . GLN A 1 88 ? -4.693 4.554 -3.764 1.00 97.69 88 GLN A N 1
ATOM 713 C CA . GLN A 1 88 ? -4.965 5.195 -5.052 1.00 97.69 88 GLN A CA 1
ATOM 714 C C . GLN A 1 88 ? -3.708 5.814 -5.665 1.00 97.69 88 GLN A C 1
ATOM 716 O O . GLN A 1 88 ? -3.470 5.660 -6.865 1.00 97.69 88 GLN A O 1
ATOM 721 N N . GLU A 1 89 ? -2.897 6.492 -4.851 1.00 96.44 89 GLU A N 1
ATOM 722 C CA . GLU A 1 89 ? -1.641 7.096 -5.297 1.00 96.44 89 GLU A CA 1
ATOM 723 C C . GLU A 1 89 ? -0.693 6.033 -5.863 1.00 96.44 89 GLU A C 1
ATOM 725 O O . GLU A 1 89 ? -0.196 6.197 -6.976 1.00 96.44 89 GLU A O 1
ATOM 730 N N . ILE A 1 90 ? -0.493 4.912 -5.164 1.00 96.56 90 ILE A N 1
ATOM 731 C CA . ILE A 1 90 ? 0.441 3.883 -5.630 1.00 96.56 90 ILE A CA 1
ATOM 732 C C . ILE A 1 90 ? -0.058 3.117 -6.858 1.00 96.56 90 ILE A C 1
ATOM 734 O O . ILE A 1 90 ? 0.736 2.814 -7.748 1.00 96.56 90 ILE A O 1
ATOM 738 N N . TRP A 1 91 ? -1.362 2.846 -6.964 1.00 95.44 91 TRP A N 1
ATOM 739 C CA . TRP A 1 91 ? -1.926 2.215 -8.162 1.00 95.44 91 TRP A CA 1
ATOM 740 C C . TRP A 1 91 ? -1.878 3.124 -9.380 1.00 95.44 91 TRP A C 1
ATOM 742 O O . TRP A 1 91 ? -1.614 2.644 -10.481 1.00 95.44 91 TRP A O 1
ATOM 752 N N . THR A 1 92 ? -2.054 4.429 -9.181 1.00 96.25 92 THR A N 1
ATOM 753 C CA . THR A 1 92 ? -1.872 5.415 -10.250 1.00 96.25 92 THR A CA 1
ATOM 754 C C . THR A 1 92 ? -0.422 5.426 -10.732 1.00 96.25 92 THR A C 1
ATOM 756 O O . THR A 1 92 ? -0.174 5.391 -11.934 1.00 96.25 92 THR A O 1
ATOM 759 N N . GLU A 1 93 ? 0.546 5.418 -9.814 1.00 95.31 93 GLU A N 1
ATOM 760 C CA . GLU A 1 93 ? 1.968 5.392 -10.169 1.00 95.31 93 GLU A CA 1
ATOM 761 C C . GLU A 1 93 ? 2.380 4.093 -10.867 1.00 95.31 93 GLU A C 1
ATOM 763 O O . GLU A 1 93 ? 3.092 4.139 -11.867 1.00 95.31 93 GLU A O 1
ATOM 768 N N . MET A 1 94 ? 1.880 2.944 -10.406 1.00 95.25 94 MET A N 1
ATOM 769 C CA . MET A 1 94 ? 2.093 1.648 -11.059 1.00 95.25 94 MET A CA 1
ATOM 770 C C . MET A 1 94 ? 1.535 1.621 -12.490 1.00 95.25 94 MET A C 1
ATOM 772 O O . MET A 1 94 ? 2.173 1.102 -13.401 1.00 95.25 94 MET A O 1
ATOM 776 N N . ASP A 1 95 ? 0.340 2.169 -12.704 1.00 95.69 95 ASP A N 1
ATOM 777 C CA . ASP A 1 95 ? -0.286 2.231 -14.027 1.00 95.69 95 ASP A CA 1
ATOM 778 C C . ASP A 1 95 ? 0.490 3.165 -14.976 1.00 95.69 95 ASP A C 1
ATOM 780 O O . ASP A 1 95 ? 0.706 2.835 -16.144 1.00 95.69 95 ASP A O 1
ATOM 784 N N . ILE A 1 96 ? 0.989 4.298 -14.467 1.00 94.62 96 ILE A N 1
ATOM 785 C CA . ILE A 1 96 ? 1.861 5.211 -15.221 1.00 94.62 96 ILE A CA 1
ATOM 786 C C . ILE A 1 96 ? 3.184 4.532 -15.588 1.00 94.62 96 ILE A C 1
ATOM 788 O O . ILE A 1 96 ? 3.577 4.578 -16.756 1.00 94.62 96 ILE A O 1
ATOM 792 N N . SER A 1 97 ? 3.869 3.907 -14.623 1.00 94.94 97 SER A N 1
ATOM 793 C CA . SER A 1 97 ? 5.161 3.256 -14.868 1.00 94.94 97 SER A CA 1
ATOM 794 C C . SER A 1 97 ? 5.035 2.117 -15.875 1.00 94.94 97 SER A C 1
ATOM 796 O O . SER A 1 97 ? 5.877 1.975 -16.760 1.00 94.94 97 SER A O 1
ATOM 798 N N . TRP A 1 98 ? 3.951 1.344 -15.785 1.00 94.88 98 TRP A N 1
ATOM 799 C CA . TRP A 1 98 ? 3.676 0.248 -16.701 1.00 94.88 98 TRP A CA 1
ATOM 800 C C . TRP A 1 98 ? 3.436 0.735 -18.131 1.00 94.88 98 TRP A C 1
ATOM 802 O O . TRP A 1 98 ? 4.032 0.200 -19.064 1.00 94.88 98 TRP A O 1
ATOM 812 N N . ARG A 1 99 ? 2.602 1.767 -18.323 1.00 95.19 99 ARG A N 1
ATOM 813 C CA . ARG A 1 99 ? 2.351 2.334 -19.661 1.00 95.19 99 ARG A CA 1
ATOM 814 C C . ARG A 1 99 ? 3.625 2.859 -20.304 1.00 95.19 99 ARG A C 1
ATOM 816 O O . ARG A 1 99 ? 3.901 2.503 -21.442 1.00 95.19 99 ARG A O 1
ATOM 823 N N . LYS A 1 100 ? 4.424 3.626 -19.558 1.00 93.94 100 LYS A N 1
ATOM 824 C CA . LYS A 1 100 ? 5.706 4.142 -20.052 1.00 93.94 100 LYS A CA 1
ATOM 825 C C . LYS A 1 100 ? 6.625 3.020 -20.514 1.00 93.94 100 LYS A C 1
ATOM 827 O O . LYS A 1 100 ? 7.153 3.091 -21.617 1.00 93.94 100 LYS A O 1
ATOM 832 N N . LEU A 1 101 ? 6.736 1.950 -19.725 1.00 92.81 101 LEU A N 1
ATOM 833 C CA . LEU A 1 101 ? 7.535 0.790 -20.109 1.00 92.81 101 LEU A CA 1
ATOM 834 C C . LEU A 1 101 ? 7.039 0.148 -21.413 1.00 92.81 101 LEU A C 1
ATOM 836 O O . LEU A 1 101 ? 7.850 -0.175 -22.279 1.00 92.81 101 LEU A O 1
ATOM 840 N N . VAL A 1 102 ? 5.723 -0.033 -21.563 1.00 92.88 102 VAL A N 1
ATOM 841 C CA . VAL A 1 102 ? 5.112 -0.590 -22.785 1.00 92.88 102 VAL A CA 1
ATOM 842 C C . VAL A 1 102 ? 5.361 0.309 -24.001 1.00 92.88 102 VAL A C 1
ATOM 844 O O . VAL A 1 102 ? 5.602 -0.204 -25.093 1.00 92.88 102 VAL A O 1
ATOM 847 N N . ASP A 1 103 ? 5.378 1.627 -23.803 1.00 92.88 103 ASP A N 1
ATOM 848 C CA . ASP A 1 103 ? 5.707 2.618 -24.833 1.00 92.88 103 ASP A CA 1
ATOM 849 C C . ASP A 1 103 ? 7.223 2.695 -25.134 1.00 92.88 103 ASP A C 1
ATOM 851 O O . ASP A 1 103 ? 7.650 3.425 -26.030 1.00 92.88 103 ASP A O 1
ATOM 855 N N . GLY A 1 104 ? 8.049 1.907 -24.434 1.00 87.50 104 GLY A N 1
ATOM 856 C CA . GLY A 1 104 ? 9.503 1.853 -24.606 1.00 87.50 104 GLY A CA 1
ATOM 857 C C . GLY A 1 104 ? 10.268 2.930 -23.830 1.00 87.50 104 GLY A C 1
ATOM 858 O O . GLY A 1 104 ? 11.451 3.151 -24.090 1.00 87.50 104 GLY A O 1
ATOM 859 N N . GLU A 1 105 ? 9.612 3.596 -22.881 1.00 87.25 105 GLU A N 1
ATOM 860 C CA . GLU A 1 105 ? 10.181 4.627 -22.018 1.00 87.25 105 GLU A CA 1
ATOM 861 C C . GLU A 1 105 ? 10.513 4.070 -20.622 1.00 87.25 105 GLU A C 1
ATOM 863 O O . GLU A 1 105 ? 9.692 3.440 -19.955 1.00 87.25 105 GLU A O 1
ATOM 868 N N . GLY A 1 106 ? 11.724 4.346 -20.136 1.00 82.12 106 GLY A N 1
ATOM 869 C CA . GLY A 1 106 ? 12.091 4.111 -18.738 1.00 82.12 106 GLY A CA 1
ATOM 870 C C . GLY A 1 106 ? 11.735 5.312 -17.860 1.00 82.12 106 GLY A C 1
ATOM 871 O O . GLY A 1 106 ? 11.940 6.456 -18.264 1.00 82.12 106 GLY A O 1
ATOM 872 N N . ASP A 1 107 ? 11.250 5.066 -16.640 1.00 88.12 107 ASP A N 1
ATOM 873 C CA . ASP A 1 107 ? 10.934 6.125 -15.674 1.00 88.12 107 ASP A CA 1
ATOM 874 C C . ASP A 1 107 ? 11.501 5.820 -14.282 1.00 88.12 107 ASP A C 1
ATOM 876 O O . ASP A 1 107 ? 10.787 5.458 -13.346 1.00 88.12 107 ASP A O 1
ATOM 880 N N . GLU A 1 108 ? 12.814 6.010 -14.144 1.00 89.81 108 GLU A N 1
ATOM 881 C CA . GLU A 1 108 ? 13.544 5.837 -12.879 1.00 89.81 108 GLU A CA 1
ATOM 882 C C . GLU A 1 108 ? 12.974 6.676 -11.727 1.00 89.81 108 GLU A C 1
ATOM 884 O O . GLU A 1 108 ? 13.002 6.264 -10.562 1.00 89.81 108 GLU A O 1
ATOM 889 N N . VAL A 1 109 ? 12.409 7.848 -12.038 1.00 92.38 109 VAL A N 1
ATOM 890 C CA . VAL A 1 109 ? 11.781 8.718 -11.038 1.00 92.38 109 VAL A CA 1
ATOM 891 C C . VAL A 1 109 ? 10.495 8.076 -10.521 1.00 92.38 109 VAL A C 1
ATOM 893 O O . VAL A 1 109 ? 10.284 8.010 -9.307 1.00 92.38 109 VAL A O 1
ATOM 896 N N . CYS A 1 110 ? 9.650 7.564 -11.417 1.00 93.88 110 CYS A N 1
ATOM 897 C CA . CYS A 1 110 ? 8.442 6.839 -11.040 1.00 93.88 110 CYS A CA 1
ATOM 898 C C . CYS A 1 110 ? 8.769 5.542 -10.285 1.00 93.88 110 CYS A C 1
ATOM 900 O O . CYS A 1 110 ? 8.181 5.301 -9.231 1.00 93.88 110 CYS A O 1
ATOM 902 N N . TYR A 1 111 ? 9.769 4.769 -10.720 1.00 94.81 111 TYR A N 1
ATOM 903 C CA . TYR A 1 111 ? 10.215 3.561 -10.016 1.00 94.81 111 TYR A CA 1
ATOM 904 C C . TYR A 1 111 ? 10.675 3.853 -8.581 1.00 94.81 111 TYR A C 1
ATOM 906 O O . TYR A 1 111 ? 10.212 3.216 -7.632 1.00 94.81 111 TYR A O 1
ATOM 914 N N . THR A 1 112 ? 11.504 4.882 -8.394 1.00 95.00 112 THR A N 1
ATOM 915 C CA . THR A 1 112 ? 11.976 5.308 -7.064 1.00 95.00 112 THR A CA 1
ATOM 916 C C . THR A 1 112 ? 10.821 5.754 -6.161 1.00 95.00 112 THR A C 1
ATOM 918 O O . THR A 1 112 ? 10.808 5.496 -4.949 1.00 95.00 112 THR A O 1
ATOM 921 N N . ARG A 1 113 ? 9.822 6.424 -6.743 1.00 95.62 113 ARG A N 1
ATOM 922 C CA . ARG A 1 113 ? 8.622 6.869 -6.032 1.00 95.62 113 ARG A CA 1
ATOM 923 C C . ARG A 1 113 ? 7.744 5.693 -5.610 1.00 95.62 113 ARG A C 1
ATOM 925 O O . ARG A 1 113 ? 7.376 5.650 -4.440 1.00 95.62 113 ARG A O 1
ATOM 932 N N . ILE A 1 114 ? 7.504 4.721 -6.494 1.00 97.25 114 ILE A N 1
ATOM 933 C CA . ILE A 1 114 ? 6.786 3.474 -6.180 1.00 97.25 114 ILE A CA 1
ATOM 934 C C . ILE A 1 114 ? 7.434 2.768 -4.991 1.00 97.25 114 ILE A C 1
ATOM 936 O O . ILE A 1 114 ? 6.748 2.374 -4.048 1.00 97.25 114 ILE A O 1
ATOM 940 N N . GLU A 1 115 ? 8.759 2.629 -4.996 1.00 96.56 115 GLU A N 1
ATOM 941 C CA . GLU A 1 115 ? 9.463 1.993 -3.886 1.00 96.56 115 GLU A CA 1
ATOM 942 C C . GLU A 1 115 ? 9.282 2.747 -2.565 1.00 96.56 115 GLU A C 1
ATOM 944 O O . GLU A 1 115 ? 9.072 2.139 -1.513 1.00 96.56 115 GLU A O 1
ATOM 949 N N . THR A 1 116 ? 9.384 4.075 -2.608 1.00 96.44 116 THR A N 1
ATOM 950 C CA . THR A 1 116 ? 9.255 4.930 -1.424 1.00 96.44 116 THR A CA 1
ATOM 951 C C . THR A 1 116 ? 7.837 4.869 -0.866 1.00 96.44 116 THR A C 1
ATOM 953 O O . THR A 1 116 ? 7.661 4.524 0.300 1.00 96.44 116 THR A O 1
ATOM 956 N N . GLN A 1 117 ? 6.828 5.064 -1.716 1.00 97.44 117 GLN A N 1
ATOM 957 C CA . GLN A 1 117 ? 5.418 4.957 -1.344 1.00 97.44 117 GLN A CA 1
ATOM 958 C C . GLN A 1 117 ? 5.069 3.563 -0.810 1.00 97.44 117 GLN A C 1
ATOM 960 O O . GLN A 1 117 ? 4.352 3.453 0.182 1.00 97.44 117 GLN A O 1
ATOM 965 N N . SER A 1 118 ? 5.627 2.496 -1.398 1.00 98.00 118 SER A N 1
ATOM 966 C CA . SER A 1 118 ? 5.440 1.129 -0.897 1.00 98.00 118 SER A CA 1
ATOM 967 C C . SER A 1 118 ? 5.954 0.984 0.534 1.00 98.00 118 SER A C 1
ATOM 969 O O . SER A 1 118 ? 5.264 0.444 1.399 1.00 98.00 118 SER A O 1
ATOM 971 N N . ARG A 1 119 ? 7.165 1.487 0.811 1.00 97.44 119 ARG A N 1
ATOM 972 C CA . ARG A 1 119 ? 7.770 1.438 2.152 1.00 97.44 119 ARG A CA 1
ATOM 973 C C . ARG A 1 119 ? 6.978 2.268 3.161 1.00 97.44 119 ARG A C 1
ATOM 975 O O . ARG A 1 119 ? 6.741 1.795 4.276 1.00 97.44 119 ARG A O 1
ATOM 982 N N . ASP A 1 120 ? 6.529 3.452 2.763 1.00 97.81 120 ASP A N 1
ATOM 983 C CA . ASP A 1 120 ? 5.724 4.335 3.605 1.00 97.81 120 ASP A CA 1
ATOM 984 C C . ASP A 1 120 ? 4.368 3.705 3.940 1.00 97.81 120 ASP A C 1
ATOM 986 O O . ASP A 1 120 ? 3.958 3.696 5.103 1.00 97.81 120 ASP A O 1
ATOM 990 N N . MET A 1 121 ? 3.705 3.089 2.958 1.00 98.31 121 MET A N 1
ATOM 991 C CA . MET A 1 121 ? 2.429 2.402 3.160 1.00 98.31 121 MET A CA 1
ATOM 992 C C . MET A 1 121 ? 2.571 1.164 4.051 1.00 98.31 121 MET A C 1
ATOM 994 O O . MET A 1 121 ? 1.755 0.959 4.949 1.00 98.31 121 MET A O 1
ATOM 998 N N . VAL A 1 122 ? 3.642 0.378 3.903 1.00 98.19 122 VAL A N 1
ATOM 999 C CA . VAL A 1 122 ? 3.936 -0.736 4.825 1.00 98.19 122 VAL A CA 1
ATOM 1000 C C . VAL A 1 122 ? 4.185 -0.226 6.250 1.00 98.19 122 VAL A C 1
ATOM 1002 O O . VAL A 1 122 ? 3.694 -0.819 7.215 1.00 98.19 122 VAL A O 1
ATOM 1005 N N . SER A 1 123 ? 4.925 0.874 6.408 1.00 98.00 123 SER A N 1
ATOM 1006 C CA . SER A 1 123 ? 5.166 1.501 7.714 1.00 98.00 123 SER A CA 1
ATOM 1007 C C . SER A 1 123 ? 3.858 1.961 8.366 1.00 98.00 123 SER A C 1
ATOM 1009 O O . SER A 1 123 ? 3.591 1.653 9.534 1.00 98.00 123 SER A O 1
ATOM 1011 N N . PHE A 1 124 ? 2.996 2.613 7.583 1.00 98.31 124 PHE A N 1
ATOM 1012 C CA . PHE A 1 124 ? 1.657 3.015 7.992 1.00 98.31 124 PHE A CA 1
ATOM 1013 C C . PHE A 1 124 ? 0.819 1.815 8.452 1.00 98.31 124 PHE A C 1
ATOM 1015 O O . PHE A 1 124 ? 0.339 1.814 9.587 1.00 98.31 124 PHE A O 1
ATOM 1022 N N . ILE A 1 125 ? 0.714 0.765 7.631 1.00 98.38 125 ILE A N 1
ATOM 1023 C CA . ILE A 1 125 ? -0.033 -0.462 7.947 1.00 98.38 125 ILE A CA 1
ATOM 1024 C C . ILE A 1 125 ? 0.438 -1.049 9.280 1.00 98.38 125 ILE A C 1
ATOM 1026 O O . ILE A 1 125 ? -0.368 -1.287 10.180 1.00 98.38 125 ILE A O 1
ATOM 1030 N N . ARG A 1 126 ? 1.750 -1.233 9.459 1.00 98.00 126 ARG A N 1
ATOM 1031 C CA . ARG A 1 126 ? 2.316 -1.810 10.690 1.00 98.00 126 ARG A CA 1
ATOM 1032 C C . ARG A 1 126 ? 2.003 -0.968 11.927 1.00 98.00 126 ARG A C 1
ATOM 1034 O O . ARG A 1 126 ? 1.673 -1.520 12.981 1.00 98.00 126 ARG A O 1
ATOM 1041 N N . SER A 1 127 ? 2.094 0.354 11.799 1.00 97.38 127 SER A N 1
ATOM 1042 C CA . SER A 1 127 ? 1.754 1.294 12.869 1.00 97.38 127 SER A CA 1
ATOM 1043 C C . SER A 1 127 ? 0.280 1.171 13.268 1.00 97.38 127 SER A C 1
ATOM 1045 O O . SER A 1 127 ? -0.041 1.017 14.449 1.00 97.38 127 SER A O 1
ATOM 1047 N N . LYS A 1 128 ? -0.623 1.136 12.281 1.00 97.00 128 LYS A N 1
ATOM 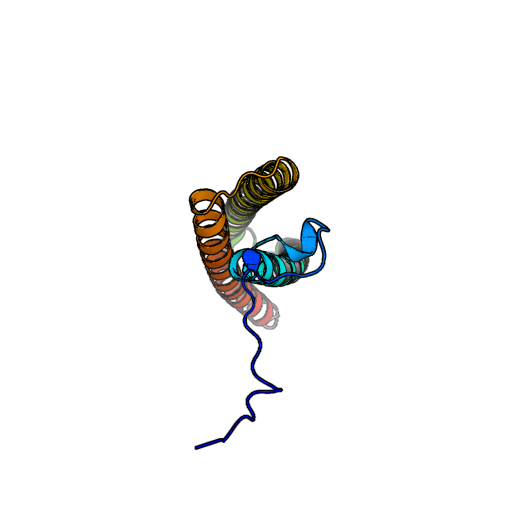1048 C CA . LYS A 1 128 ? -2.071 1.036 12.508 1.00 97.00 128 LYS A CA 1
ATOM 1049 C C . LYS A 1 128 ? -2.500 -0.305 13.080 1.00 97.00 128 LYS A C 1
ATOM 1051 O O . LYS A 1 128 ? -3.274 -0.320 14.034 1.00 97.00 128 LYS A O 1
ATOM 1056 N N . VAL A 1 129 ? -1.944 -1.410 12.584 1.00 96.31 129 VAL A N 1
ATOM 1057 C CA . VAL A 1 129 ? -2.174 -2.743 13.163 1.00 96.31 129 VAL A CA 1
ATOM 1058 C C . VAL A 1 129 ? -1.786 -2.756 14.639 1.00 96.31 129 VAL A C 1
ATOM 1060 O O . VAL A 1 129 ? -2.573 -3.190 15.474 1.00 96.31 129 VAL A O 1
ATOM 1063 N N . THR A 1 130 ? -0.613 -2.216 14.981 1.00 95.62 130 THR A N 1
ATOM 106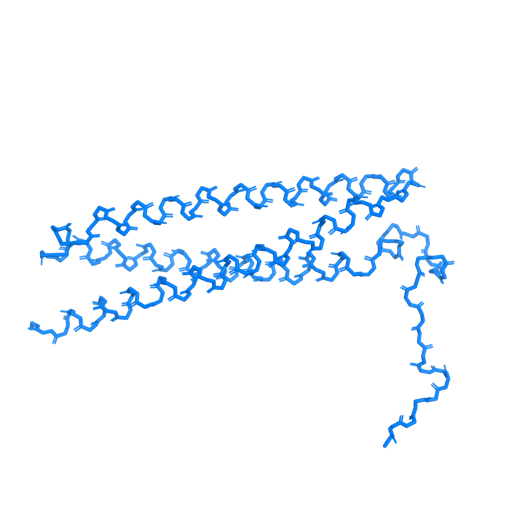4 C CA . THR A 1 130 ? -0.149 -2.151 16.375 1.00 95.62 130 THR A CA 1
ATOM 1065 C C . THR A 1 130 ? -1.111 -1.340 17.246 1.00 95.62 130 THR A C 1
ATOM 1067 O O . THR A 1 130 ? -1.521 -1.804 18.310 1.00 95.62 130 THR A O 1
ATOM 1070 N N . ALA A 1 131 ? -1.515 -0.153 16.785 1.00 92.38 131 ALA A N 1
ATOM 1071 C CA . ALA A 1 131 ? -2.416 0.721 17.529 1.00 92.38 131 ALA A CA 1
ATOM 1072 C C . ALA A 1 131 ? -3.789 0.070 17.772 1.00 92.38 131 ALA A C 1
ATOM 1074 O O . ALA A 1 131 ? -4.248 0.001 18.914 1.00 92.38 131 ALA A O 1
ATOM 1075 N N . PHE A 1 132 ? -4.431 -0.458 16.727 1.00 92.62 132 PHE A N 1
ATOM 1076 C CA . PHE A 1 132 ? -5.753 -1.072 16.862 1.00 92.62 132 PHE A CA 1
ATOM 1077 C C . PHE A 1 132 ? -5.722 -2.400 17.608 1.00 92.62 132 PHE A C 1
ATOM 1079 O O . PHE A 1 132 ? -6.658 -2.689 18.349 1.00 92.62 132 PHE A O 1
ATOM 1086 N N . PHE A 1 133 ? -4.648 -3.182 17.485 1.00 91.19 133 PHE A N 1
ATOM 1087 C CA . PHE A 1 133 ? -4.495 -4.411 18.256 1.00 91.19 133 PHE A CA 1
ATOM 1088 C C . PHE A 1 133 ? -4.455 -4.127 19.763 1.00 91.19 133 PHE A C 1
ATOM 1090 O O . PHE A 1 133 ? -5.144 -4.795 20.532 1.00 91.19 133 PHE A O 1
ATOM 1097 N N . LEU A 1 134 ? -3.723 -3.093 20.194 1.00 88.81 134 LEU A N 1
ATOM 1098 C CA . LEU A 1 134 ? -3.694 -2.682 21.602 1.00 88.81 134 LEU A CA 1
ATOM 1099 C C . LEU A 1 134 ? -5.083 -2.274 22.107 1.00 88.81 134 LEU A C 1
ATOM 1101 O O . LEU A 1 134 ? -5.491 -2.694 23.190 1.00 88.81 134 LEU A O 1
ATOM 1105 N N . ILE A 1 135 ? -5.835 -1.510 21.309 1.00 85.31 135 ILE A N 1
ATOM 1106 C CA . ILE A 1 135 ? -7.214 -1.138 21.650 1.00 85.31 135 ILE A CA 1
ATOM 1107 C C . ILE A 1 135 ? -8.085 -2.399 21.750 1.00 85.31 135 ILE A C 1
ATOM 1109 O O . ILE A 1 135 ? -8.780 -2.580 22.747 1.00 85.31 135 ILE A O 1
ATOM 1113 N N . ALA A 1 136 ? -8.017 -3.302 20.770 1.00 84.56 136 ALA A N 1
ATOM 1114 C CA . ALA A 1 136 ? -8.786 -4.544 20.755 1.00 84.56 136 ALA A CA 1
ATOM 1115 C C . ALA A 1 136 ? -8.523 -5.410 21.999 1.00 84.56 136 ALA A C 1
ATOM 1117 O O . ALA A 1 136 ? -9.469 -5.882 22.631 1.00 84.56 136 ALA A O 1
ATOM 1118 N N . VAL A 1 137 ? -7.260 -5.564 22.411 1.00 85.12 137 VAL A N 1
ATOM 1119 C CA . VAL A 1 137 ? -6.893 -6.302 23.632 1.00 85.12 137 VAL A CA 1
ATOM 1120 C C . VAL A 1 137 ? -7.518 -5.666 24.877 1.00 85.12 137 VAL A C 1
ATOM 1122 O O . VAL A 1 137 ? -8.127 -6.372 25.682 1.00 85.12 137 VAL A O 1
ATOM 1125 N N . LEU A 1 138 ? -7.450 -4.339 25.023 1.00 80.56 138 LEU A N 1
ATOM 1126 C CA . LEU A 1 138 ? -8.085 -3.632 26.146 1.00 80.56 138 LEU A CA 1
ATOM 1127 C C . LEU A 1 138 ? -9.611 -3.852 26.187 1.00 80.56 138 LEU A C 1
ATOM 1129 O O . LEU A 1 138 ? -10.206 -3.947 27.265 1.00 80.56 138 LEU A O 1
ATOM 1133 N N . LEU A 1 139 ? -10.258 -3.994 25.027 1.00 75.06 139 LEU A N 1
ATOM 1134 C CA . LEU A 1 139 ? -11.695 -4.288 24.943 1.00 75.06 139 LEU A CA 1
ATOM 1135 C C . LEU A 1 139 ? -12.060 -5.721 25.306 1.00 75.06 139 LEU A C 1
ATOM 1137 O O . LEU A 1 139 ? -13.143 -5.971 25.848 1.00 75.06 139 LEU A O 1
ATOM 1141 N N . LEU A 1 140 ? -11.186 -6.672 25.001 1.00 76.38 140 LEU A N 1
ATOM 1142 C CA . LEU A 1 140 ? -11.382 -8.059 25.403 1.00 76.38 140 LEU A CA 1
ATOM 1143 C C . LEU A 1 140 ? -11.221 -8.206 26.921 1.00 76.38 140 LEU A C 1
ATOM 1145 O O . LEU A 1 140 ? -12.054 -8.849 27.553 1.00 76.38 140 LEU A O 1
ATOM 1149 N N . LEU A 1 141 ? -10.232 -7.534 27.520 1.00 77.12 141 LEU A N 1
ATOM 1150 C CA . LEU A 1 141 ? -9.991 -7.583 28.966 1.00 77.12 141 LEU A CA 1
ATOM 1151 C C . LEU A 1 141 ? -11.074 -6.874 29.791 1.00 77.12 141 LEU A C 1
ATOM 1153 O O . LEU A 1 141 ? -11.451 -7.363 30.853 1.00 77.12 141 LEU A O 1
ATOM 1157 N N . SER A 1 142 ? -11.611 -5.750 29.308 1.00 67.75 142 SER A N 1
ATOM 1158 C CA . SER A 1 142 ? -12.665 -5.011 30.025 1.00 67.75 142 SER A CA 1
ATOM 1159 C C . SER A 1 142 ? -14.032 -5.709 30.015 1.00 67.75 142 SER A C 1
ATOM 1161 O O . SER A 1 142 ? -14.845 -5.460 30.899 1.00 67.75 142 SER A O 1
ATOM 1163 N N . GLY A 1 143 ? -14.287 -6.612 29.061 1.00 60.31 143 GLY A N 1
ATOM 1164 C CA . GLY A 1 143 ? -15.539 -7.376 28.978 1.00 60.31 143 GLY A CA 1
ATOM 1165 C C . GLY A 1 143 ? -15.625 -8.605 29.891 1.00 60.31 143 GLY A C 1
ATOM 1166 O O . GLY A 1 143 ? -16.696 -9.192 29.970 1.00 60.31 143 GLY A O 1
ATOM 1167 N N . ASN A 1 144 ? -14.533 -8.993 30.558 1.00 53.72 144 ASN A N 1
ATOM 1168 C CA . ASN A 1 144 ? -14.461 -10.173 31.436 1.00 53.72 144 ASN A CA 1
ATOM 1169 C C . ASN A 1 144 ? -14.689 -9.855 32.930 1.00 53.72 144 ASN A C 1
ATOM 1171 O O . ASN A 1 144 ? -14.431 -10.707 33.776 1.00 53.72 144 ASN A O 1
ATOM 1175 N N . GLN A 1 145 ? -15.123 -8.635 33.273 1.00 45.25 145 GLN A N 1
ATOM 1176 C CA . GLN A 1 145 ? -15.380 -8.222 34.664 1.00 45.25 145 GLN A CA 1
ATOM 1177 C C . GLN A 1 145 ? -16.866 -8.178 35.064 1.00 45.25 145 GLN A C 1
ATOM 1179 O O . GLN A 1 145 ? -17.186 -7.591 36.094 1.00 45.25 145 GLN A O 1
ATOM 1184 N N . ASN A 1 146 ? -17.752 -8.816 34.294 1.00 40.69 146 ASN A N 1
ATOM 1185 C CA . ASN A 1 146 ? -19.170 -8.979 34.640 1.00 40.69 146 ASN A CA 1
ATOM 1186 C C . ASN A 1 146 ? -19.532 -10.452 34.810 1.00 40.69 146 ASN A C 1
ATOM 1188 O O . ASN A 1 146 ? -19.244 -11.224 33.868 1.00 40.69 146 ASN A O 1
#

Sequence (146 aa):
MCFIADNQVYSLVPEKATLADPIYQYPFMPFAALTLLANYMGMFERFMDLVVDLFQHKSKQSGWQEKFGVSVKDHLDQTVVLYDKMQQEIWTEMDISWRKLVDGEGDEVCYTRIETQSRDMVSFIRSKVTAFFLIAVLLLLSGNQN

Organism: Sphingobacterium spiritivorum (NCBI:txid258)

Foldseek 3Di:
DDDDDPVRDDDLALVPQPDPPLVSNPRPLLVVLVVVLVVLVVVLVVLLVVLVVLLVVLVPPPPCCVPPVPVVVVVSVVLVVVLVVLVVVLVVLVVVQSVCSVVVHHDPVSSVVSNVSSVVSSVSSVVVSVVSVVVSVVSVVVVPPD

pLDDT: mean 87.28, std 11.87, range [40.69, 98.38]

Radius of gyration: 21.77 Å; chains: 1; bounding box: 56×30×60 Å

Secondary structure (DSSP, 8-state):
-----GGG-----GGG-S--SHHHHS-HHHHHHHHHHHHHHHHHHHHHHHHHHHHHHHHTSTTHIIIIIHHHHHHHHHHHHHHHHHHHHHHHHHHHHHHHHHTT---HHHHHHHHHHHHHHHHHHHHHHHHHHHHHHHHHHHTT--